Protein AF-A0A9Q2SCE9-F1 (afdb_monomer)

pLDDT: mean 88.56, std 12.72, range [45.19, 98.0]

Mean predicted aligned error: 4.75 Å

Solvent-accessible surface area (backbone atoms only — not comparable to full-atom values): 4031 Å² total; per-residue (Å²): 131,86,49,74,67,55,54,53,47,36,65,49,46,74,87,46,51,64,64,59,53,49,52,54,41,25,66,71,62,49,52,56,54,65,50,28,52,50,45,23,74,67,48,73,51,84,55,54,36,66,56,53,46,64,78,42,68,84,60,67,77,40,79,76,74,83,127

Structure (mmCIF, N/CA/C/O backbone):
data_AF-A0A9Q2SCE9-F1
#
_entry.id   AF-A0A9Q2SCE9-F1
#
loop_
_atom_site.group_PDB
_atom_site.id
_atom_site.type_symbol
_atom_site.label_atom_id
_atom_site.label_alt_id
_atom_site.label_comp_id
_atom_site.label_asym_id
_atom_site.label_entity_id
_atom_site.label_seq_id
_atom_site.pdbx_PDB_ins_code
_atom_site.Cartn_x
_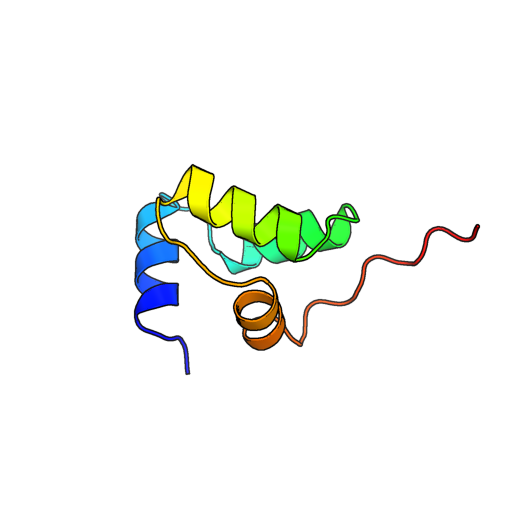atom_site.Cartn_y
_atom_site.Cartn_z
_atom_site.occupancy
_atom_site.B_iso_or_equiv
_atom_site.auth_seq_id
_atom_site.auth_comp_id
_atom_site.auth_asym_id
_atom_site.auth_atom_id
_atom_site.pdbx_PDB_model_num
ATOM 1 N N . MET A 1 1 ? -1.292 -18.325 0.838 1.00 47.50 1 MET A N 1
ATOM 2 C CA . MET A 1 1 ? -2.226 -17.877 1.894 1.00 47.50 1 MET A CA 1
ATOM 3 C C . MET A 1 1 ? -2.055 -16.380 2.086 1.00 47.50 1 MET 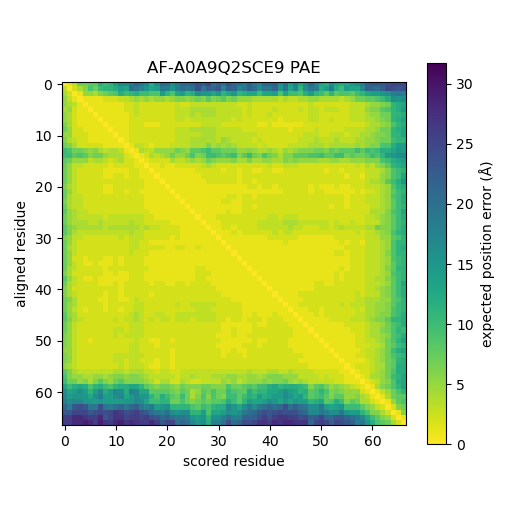A C 1
ATOM 5 O O . MET A 1 1 ? -0.916 -15.929 2.152 1.00 47.50 1 MET A O 1
ATOM 9 N N . ALA A 1 2 ? -3.143 -15.610 2.124 1.00 59.72 2 ALA A N 1
ATOM 10 C CA . ALA A 1 2 ? -3.074 -14.236 2.613 1.00 59.72 2 ALA A CA 1
ATOM 11 C C . ALA A 1 2 ? -2.798 -14.299 4.122 1.00 59.72 2 ALA A C 1
ATOM 13 O O . ALA A 1 2 ? -3.497 -15.003 4.844 1.00 59.72 2 ALA A O 1
ATOM 14 N N . THR A 1 3 ? -1.727 -13.661 4.582 1.00 77.94 3 THR A N 1
ATOM 15 C CA . THR A 1 3 ? -1.375 -13.631 6.006 1.00 77.94 3 THR A CA 1
ATOM 16 C C . THR A 1 3 ? -2.307 -12.671 6.752 1.00 77.94 3 THR A C 1
ATOM 18 O O . THR A 1 3 ? -2.824 -11.726 6.153 1.00 77.94 3 THR A O 1
ATOM 21 N N . ALA A 1 4 ? -2.489 -12.857 8.065 1.00 88.62 4 ALA A N 1
ATOM 22 C CA . ALA A 1 4 ? -3.253 -11.925 8.907 1.00 88.62 4 ALA A CA 1
ATOM 23 C C . ALA A 1 4 ? -2.773 -10.465 8.745 1.00 88.62 4 ALA A C 1
ATOM 25 O O . ALA A 1 4 ? -3.578 -9.540 8.669 1.00 88.62 4 ALA A O 1
ATOM 26 N N . THR A 1 5 ? -1.462 -10.271 8.567 1.00 92.00 5 THR A N 1
ATOM 27 C CA . THR A 1 5 ? -0.837 -8.977 8.255 1.00 92.00 5 THR A CA 1
ATOM 28 C C . THR A 1 5 ? -1.391 -8.343 6.980 1.00 92.00 5 THR A C 1
ATOM 30 O O . THR A 1 5 ? -1.659 -7.146 6.956 1.00 92.00 5 THR A O 1
ATOM 33 N N . ARG A 1 6 ? -1.604 -9.128 5.915 1.00 90.75 6 ARG A N 1
ATOM 34 C CA . ARG A 1 6 ?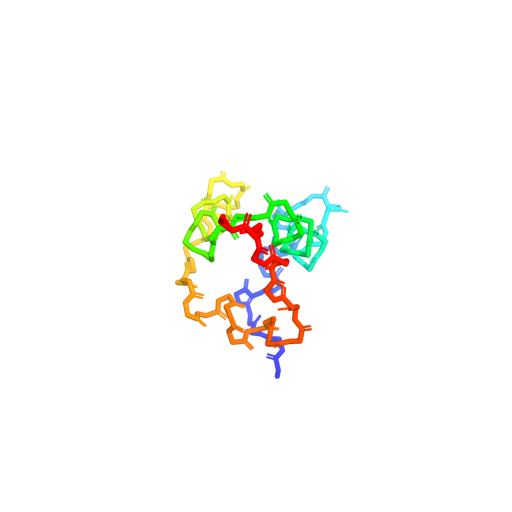 -2.157 -8.616 4.655 1.00 90.75 6 ARG A CA 1
ATOM 35 C C . ARG A 1 6 ? -3.593 -8.125 4.825 1.00 90.75 6 ARG A C 1
ATOM 37 O O . ARG A 1 6 ? -3.935 -7.088 4.270 1.00 90.75 6 ARG A O 1
ATOM 44 N N . HIS A 1 7 ? -4.419 -8.844 5.584 1.00 90.81 7 HIS A N 1
ATOM 45 C CA . HIS A 1 7 ? -5.789 -8.406 5.871 1.00 90.81 7 HIS A CA 1
ATOM 46 C C . HIS A 1 7 ? -5.812 -7.124 6.703 1.00 90.81 7 HIS A C 1
ATOM 48 O O . HIS A 1 7 ? -6.564 -6.211 6.377 1.00 90.81 7 HIS A O 1
ATOM 54 N N . LEU A 1 8 ? -4.942 -7.012 7.711 1.00 92.75 8 LEU A N 1
ATOM 55 C CA . LEU A 1 8 ? -4.816 -5.783 8.494 1.00 92.75 8 LEU A CA 1
ATOM 56 C C . LEU A 1 8 ? -4.464 -4.581 7.606 1.00 92.75 8 LEU A C 1
ATOM 58 O O . LEU A 1 8 ? -5.105 -3.540 7.710 1.00 92.75 8 LEU A O 1
ATOM 62 N N . ILE A 1 9 ? -3.500 -4.739 6.695 1.00 94.50 9 ILE A N 1
ATOM 63 C CA . ILE A 1 9 ? -3.127 -3.688 5.737 1.00 94.50 9 ILE A CA 1
ATOM 64 C C . ILE A 1 9 ? -4.328 -3.279 4.878 1.00 94.50 9 ILE A C 1
ATOM 66 O O . ILE A 1 9 ? -4.597 -2.090 4.731 1.00 94.50 9 ILE A O 1
ATOM 70 N N . GLU A 1 10 ? -5.073 -4.239 4.325 1.00 93.38 10 GLU A N 1
ATOM 71 C CA . GLU A 1 10 ? -6.227 -3.935 3.468 1.00 93.38 10 GLU A CA 1
ATOM 72 C C . GLU A 1 10 ? -7.355 -3.213 4.226 1.00 93.38 10 GLU A C 1
ATOM 74 O O . GLU A 1 10 ? -7.948 -2.285 3.678 1.00 93.38 10 GLU A O 1
ATOM 79 N N . VAL A 1 11 ? -7.590 -3.543 5.500 1.00 93.06 11 VAL A N 1
ATOM 80 C CA . VAL A 1 11 ? -8.532 -2.804 6.363 1.00 93.06 11 VAL A CA 1
ATOM 81 C C . VAL A 1 11 ? -8.079 -1.353 6.571 1.00 93.06 11 VAL A C 1
ATOM 83 O O . VAL A 1 11 ? -8.895 -0.433 6.501 1.00 93.06 11 VAL A O 1
ATOM 86 N N . GLN A 1 12 ? -6.779 -1.122 6.777 1.00 93.69 12 GLN A N 1
ATOM 87 C CA . GLN A 1 12 ? -6.231 0.222 7.007 1.00 93.69 12 GLN A CA 1
ATOM 88 C C . GLN A 1 12 ? -6.169 1.092 5.742 1.00 93.69 12 GLN A C 1
ATOM 90 O O . GLN A 1 12 ? -6.163 2.318 5.837 1.00 93.69 12 GLN A O 1
ATOM 95 N N . LEU A 1 13 ? -6.185 0.492 4.548 1.00 92.56 13 LEU A N 1
ATOM 96 C CA . LEU A 1 13 ? -6.142 1.211 3.268 1.00 92.56 13 LEU A CA 1
ATOM 97 C C . LEU A 1 13 ? -7.474 1.883 2.864 1.00 92.56 13 LEU A C 1
ATOM 99 O O . LEU A 1 13 ? -7.549 2.469 1.780 1.00 92.56 13 LEU A O 1
ATOM 103 N N . LYS A 1 14 ? -8.510 1.838 3.720 1.00 85.31 14 LYS A N 1
ATOM 104 C CA . LYS A 1 14 ? -9.776 2.602 3.607 1.00 85.31 14 LYS A CA 1
ATOM 105 C C . LYS A 1 14 ? -10.391 2.589 2.196 1.00 85.31 14 LYS A C 1
ATOM 107 O O . LYS A 1 14 ? -10.668 3.634 1.614 1.00 85.31 14 LYS A O 1
ATOM 112 N N . GLY A 1 15 ? -10.588 1.396 1.633 1.00 81.50 15 GLY A N 1
ATOM 113 C CA . GLY A 1 15 ? -11.228 1.207 0.321 1.00 81.50 15 GLY A CA 1
ATOM 114 C C . GLY A 1 15 ? -10.264 1.087 -0.863 1.00 81.50 15 GLY A C 1
ATOM 115 O O . GLY A 1 15 ? -10.698 0.789 -1.975 1.00 81.50 15 GLY A O 1
ATOM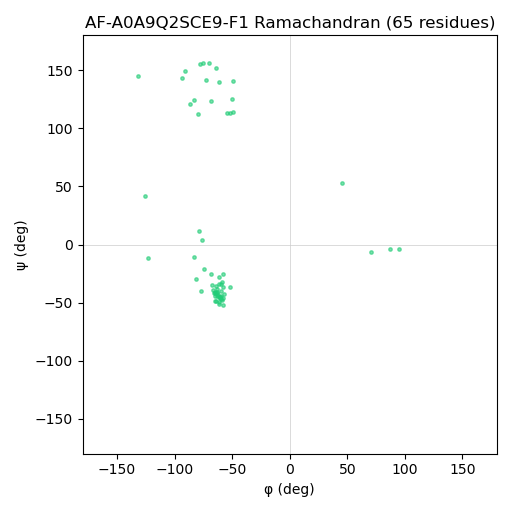 116 N N . LYS A 1 16 ? -8.953 1.245 -0.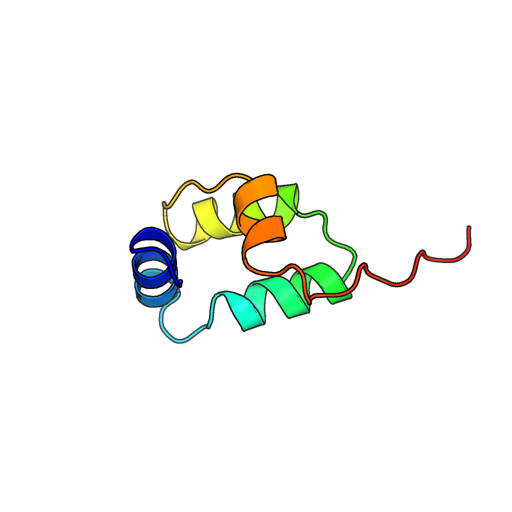647 1.00 89.00 16 LYS A N 1
ATOM 117 C CA . LYS A 1 16 ? -7.923 0.831 -1.613 1.00 89.00 16 LYS A CA 1
ATOM 118 C C . LYS A 1 16 ? -7.487 -0.606 -1.329 1.00 89.00 16 LYS A C 1
ATOM 120 O O . LYS A 1 16 ? -7.452 -1.040 -0.184 1.00 89.00 16 LYS A O 1
ATOM 125 N N . THR A 1 17 ? -7.098 -1.341 -2.369 1.00 94.12 17 THR A N 1
ATOM 126 C CA . THR A 1 17 ? -6.510 -2.677 -2.201 1.00 94.12 17 THR A CA 1
ATOM 127 C C . THR A 1 17 ? -4.990 -2.586 -2.161 1.00 94.12 17 THR A C 1
ATOM 129 O O . THR A 1 17 ? -4.383 -1.824 -2.922 1.00 94.12 17 THR A O 1
ATOM 132 N N . LEU A 1 18 ? -4.353 -3.420 -1.333 1.00 95.19 18 LEU A N 1
ATOM 133 C CA . LEU A 1 18 ? -2.891 -3.516 -1.307 1.00 95.19 18 LEU A CA 1
ATOM 134 C C . LEU A 1 18 ? -2.339 -3.903 -2.688 1.00 95.19 18 LEU A C 1
ATOM 136 O O . LEU A 1 18 ? -1.318 -3.379 -3.126 1.00 95.19 18 LEU A O 1
ATOM 140 N N . ARG A 1 19 ? -3.050 -4.773 -3.419 1.00 94.81 19 ARG A N 1
ATOM 141 C CA . ARG A 1 19 ? -2.675 -5.150 -4.789 1.00 94.81 19 ARG A CA 1
ATOM 142 C C . ARG A 1 19 ? -2.701 -3.960 -5.746 1.00 94.81 19 ARG A C 1
ATOM 144 O O . ARG A 1 19 ? -1.777 -3.825 -6.541 1.00 94.81 19 ARG A O 1
ATOM 151 N N . GLY A 1 20 ? -3.728 -3.113 -5.679 1.00 94.81 20 GLY A N 1
ATOM 152 C CA . GLY A 1 20 ? -3.833 -1.919 -6.521 1.00 94.81 20 GLY A CA 1
ATOM 153 C C . GLY A 1 20 ? -2.672 -0.956 -6.290 1.00 94.81 20 GLY A C 1
ATOM 154 O O . GLY A 1 20 ? -2.042 -0.516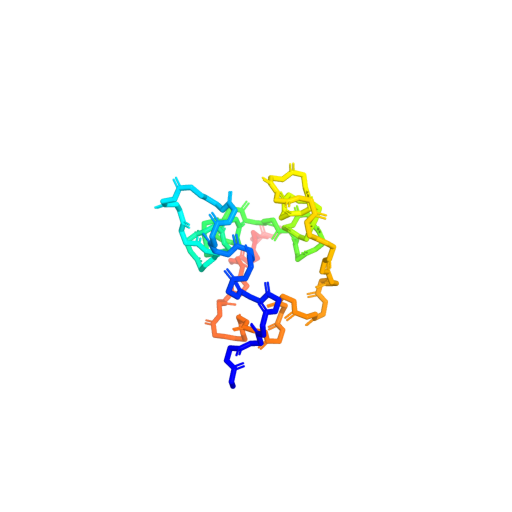 -7.252 1.00 94.81 20 GLY A O 1
ATOM 155 N N . LEU A 1 21 ? -2.332 -0.719 -5.019 1.00 94.81 21 LEU A N 1
ATOM 156 C CA . LEU A 1 21 ? -1.175 0.089 -4.630 1.00 94.81 21 LEU A CA 1
ATOM 157 C C . LEU A 1 21 ? 0.125 -0.486 -5.208 1.00 94.81 21 LEU A C 1
ATOM 159 O O . LEU A 1 21 ? 0.858 0.217 -5.904 1.00 94.81 21 LEU A O 1
ATOM 163 N N . VAL A 1 22 ? 0.384 -1.778 -4.985 1.00 95.56 22 VAL A N 1
ATOM 164 C CA . VAL A 1 22 ? 1.610 -2.448 -5.447 1.00 95.56 22 VAL A CA 1
ATOM 165 C C . VAL A 1 22 ? 1.720 -2.428 -6.970 1.00 95.56 22 VAL A C 1
ATOM 167 O O . VAL A 1 22 ? 2.761 -2.047 -7.499 1.00 95.56 22 VAL A O 1
ATOM 170 N N . VAL A 1 23 ? 0.663 -2.811 -7.692 1.00 94.38 23 VAL A N 1
ATOM 171 C CA . VAL A 1 23 ? 0.676 -2.857 -9.164 1.00 94.38 23 VAL A CA 1
ATOM 172 C C . VAL A 1 23 ? 0.919 -1.470 -9.748 1.00 94.38 23 VAL A C 1
ATOM 174 O O . VAL A 1 23 ? 1.747 -1.332 -10.648 1.00 94.38 23 VAL A O 1
ATOM 177 N N . SER A 1 24 ? 0.240 -0.445 -9.227 1.00 93.25 24 SER A N 1
ATOM 178 C CA . SER A 1 24 ? 0.433 0.933 -9.678 1.00 93.25 24 SER A CA 1
ATOM 179 C C . SER A 1 24 ? 1.869 1.393 -9.432 1.00 93.25 24 SER A C 1
ATOM 181 O O . SER A 1 24 ? 2.541 1.832 -10.361 1.00 93.25 24 SER A O 1
ATOM 183 N N . ALA A 1 25 ? 2.380 1.221 -8.211 1.00 93.75 25 ALA A N 1
ATOM 184 C CA . ALA A 1 25 ? 3.725 1.659 -7.854 1.00 93.75 25 ALA A CA 1
ATOM 185 C C . ALA A 1 25 ? 4.814 0.928 -8.658 1.00 93.75 25 ALA A C 1
ATOM 187 O O . ALA A 1 25 ? 5.764 1.559 -9.126 1.00 93.75 25 ALA A O 1
ATOM 188 N N . ARG A 1 26 ? 4.664 -0.38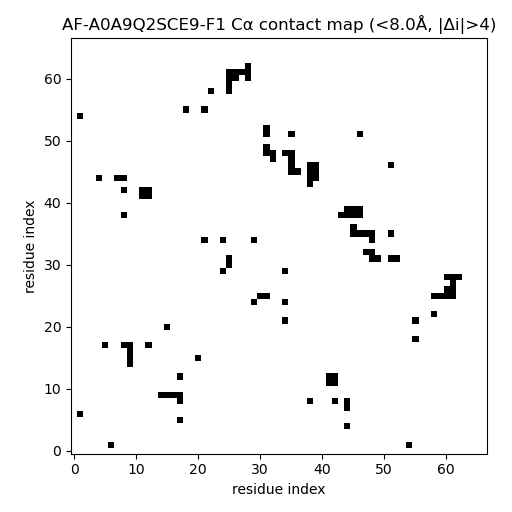6 -8.877 1.00 93.06 26 ARG A N 1
ATOM 189 C CA . ARG A 1 26 ? 5.598 -1.169 -9.699 1.00 93.06 26 ARG A CA 1
ATOM 190 C C . ARG A 1 26 ? 5.574 -0.733 -11.158 1.00 93.06 26 ARG A C 1
ATOM 192 O O . ARG A 1 26 ? 6.646 -0.588 -11.732 1.00 93.06 26 ARG A O 1
ATOM 199 N N . ARG A 1 27 ? 4.399 -0.460 -11.740 1.00 90.69 27 ARG A N 1
ATOM 200 C CA . ARG A 1 27 ? 4.288 0.093 -13.105 1.00 90.69 27 ARG A CA 1
ATOM 201 C C . ARG A 1 27 ? 4.962 1.458 -13.236 1.00 90.69 27 ARG A C 1
ATOM 203 O O . ARG A 1 27 ? 5.564 1.728 -14.266 1.00 90.69 27 ARG A O 1
ATOM 210 N N . SER A 1 28 ? 4.927 2.272 -12.185 1.00 90.31 28 SER A N 1
ATOM 211 C CA . SER A 1 28 ? 5.610 3.571 -12.123 1.00 90.31 28 SER A CA 1
ATOM 212 C C . SER A 1 28 ? 7.115 3.487 -11.832 1.00 90.31 28 SER A C 1
ATOM 214 O O . SER A 1 28 ? 7.721 4.504 -11.511 1.00 90.31 28 SER A O 1
ATOM 216 N N . GLY A 1 29 ? 7.740 2.306 -11.881 1.00 92.50 29 GLY A N 1
ATOM 217 C CA . GLY A 1 29 ? 9.188 2.188 -11.679 1.00 92.50 29 GLY A CA 1
ATOM 218 C C . GLY A 1 29 ? 9.633 2.040 -10.221 1.00 92.50 29 GLY A C 1
ATOM 219 O O . GLY A 1 29 ? 10.822 1.854 -9.960 1.00 92.50 29 GLY A O 1
ATOM 220 N N . ARG A 1 30 ? 8.720 2.103 -9.243 1.00 94.19 30 ARG A N 1
ATOM 221 C CA . ARG A 1 30 ? 9.106 2.182 -7.825 1.00 94.19 30 ARG A CA 1
ATOM 222 C C . ARG A 1 30 ? 9.654 0.858 -7.306 1.00 94.19 30 ARG A C 1
ATOM 224 O O . ARG A 1 30 ? 9.166 -0.225 -7.640 1.00 94.19 30 ARG A O 1
ATOM 231 N N . SER A 1 31 ? 10.681 0.944 -6.462 1.00 94.94 31 SER A N 1
ATOM 232 C CA . SER A 1 31 ? 11.305 -0.218 -5.825 1.00 94.94 31 SER A CA 1
ATOM 233 C C . SER A 1 31 ? 10.378 -0.856 -4.785 1.00 94.94 31 SER A C 1
ATOM 235 O O . SER A 1 31 ? 9.508 -0.199 -4.220 1.00 94.94 31 SER A O 1
ATOM 237 N N . TRP A 1 32 ? 10.584 -2.142 -4.487 1.00 95.75 32 TRP A N 1
ATOM 238 C CA . TRP A 1 32 ? 9.842 -2.829 -3.420 1.00 95.75 32 TRP A CA 1
ATOM 239 C C . TRP A 1 32 ? 10.027 -2.176 -2.047 1.00 95.75 32 TRP A C 1
ATOM 241 O O . TRP A 1 32 ? 9.098 -2.183 -1.248 1.00 95.75 32 TRP A O 1
ATOM 251 N N . GLN A 1 33 ? 11.201 -1.589 -1.796 1.00 97.38 33 GLN A N 1
ATOM 252 C CA . GLN A 1 33 ? 11.471 -0.853 -0.564 1.00 97.38 33 GLN A CA 1
ATOM 253 C C . GLN A 1 33 ? 10.589 0.395 -0.464 1.00 97.38 33 GLN A C 1
ATOM 255 O O . GLN A 1 33 ? 9.884 0.556 0.521 1.00 97.38 33 GLN A O 1
ATOM 260 N N . ALA A 1 34 ? 10.522 1.203 -1.526 1.00 97.44 34 ALA A N 1
ATOM 261 C CA . ALA A 1 34 ? 9.684 2.401 -1.543 1.00 97.44 34 ALA A CA 1
ATOM 262 C C . ALA A 1 34 ? 8.187 2.092 -1.364 1.00 97.44 34 ALA A C 1
ATOM 264 O O . ALA A 1 34 ? 7.435 2.938 -0.890 1.00 97.44 34 ALA A O 1
ATOM 265 N N . ILE A 1 35 ? 7.743 0.900 -1.770 1.00 97.06 35 ILE A N 1
ATOM 266 C CA . ILE A 1 35 ? 6.367 0.437 -1.559 1.00 97.06 35 ILE A CA 1
ATOM 267 C C . ILE A 1 35 ? 6.164 -0.014 -0.107 1.00 97.06 35 ILE A C 1
ATOM 269 O O . ILE A 1 35 ? 5.123 0.271 0.472 1.00 97.06 35 ILE A O 1
ATOM 273 N N . ALA A 1 36 ? 7.144 -0.696 0.492 1.00 97.44 36 ALA A N 1
ATOM 274 C CA . ALA A 1 36 ? 7.104 -1.080 1.904 1.00 97.44 36 ALA A CA 1
ATOM 275 C C . ALA A 1 36 ? 7.004 0.141 2.825 1.00 97.44 36 ALA A C 1
ATOM 277 O O . ALA A 1 36 ? 6.184 0.150 3.743 1.00 97.44 36 ALA A O 1
ATOM 278 N N . ASP A 1 37 ? 7.793 1.177 2.538 1.00 98.00 37 ASP A N 1
ATOM 279 C CA . ASP A 1 37 ? 7.749 2.436 3.278 1.00 98.00 37 ASP A CA 1
ATOM 280 C C . ASP A 1 37 ? 6.381 3.118 3.128 1.00 98.00 37 ASP A C 1
ATOM 282 O O . ASP A 1 37 ? 5.774 3.477 4.128 1.00 98.00 37 ASP A O 1
ATOM 286 N N . GLU A 1 38 ? 5.812 3.178 1.919 1.00 97.00 38 GLU A N 1
ATOM 287 C CA . GLU A 1 38 ? 4.463 3.735 1.727 1.00 97.00 38 GLU A CA 1
ATOM 288 C C . GLU A 1 38 ? 3.371 2.927 2.443 1.00 97.00 38 GLU A C 1
ATOM 290 O O . GLU A 1 38 ? 2.440 3.503 3.002 1.00 97.00 38 GLU A O 1
ATOM 295 N N . VAL A 1 39 ? 3.468 1.593 2.464 1.00 96.75 39 VAL A N 1
ATOM 296 C CA . VAL A 1 39 ? 2.534 0.752 3.231 1.00 96.75 39 VAL A CA 1
ATOM 297 C C . VAL A 1 39 ? 2.615 1.093 4.716 1.00 96.75 39 VAL A C 1
ATOM 299 O O . VAL A 1 39 ? 1.569 1.263 5.348 1.00 96.75 39 VAL A O 1
ATOM 302 N N . ARG A 1 40 ? 3.825 1.243 5.266 1.00 97.12 40 ARG A N 1
ATOM 303 C CA . ARG A 1 40 ? 4.017 1.678 6.653 1.00 97.12 40 ARG A CA 1
ATOM 304 C C . ARG A 1 40 ? 3.402 3.055 6.879 1.00 97.12 40 ARG A C 1
ATOM 306 O O . ARG A 1 40 ? 2.666 3.222 7.843 1.00 97.12 40 ARG A O 1
ATOM 313 N N . ASP A 1 41 ? 3.660 4.009 5.997 1.00 96.75 41 ASP A N 1
ATOM 314 C CA . ASP A 1 41 ? 3.21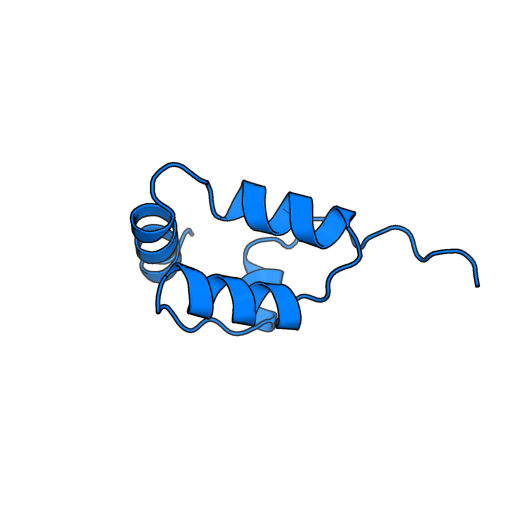2 5.390 6.176 1.00 96.75 41 ASP A CA 1
ATOM 315 C C . ASP A 1 41 ? 1.677 5.511 6.085 1.00 96.75 41 ASP A C 1
ATOM 317 O O . ASP A 1 41 ? 1.066 6.280 6.824 1.00 96.75 41 ASP A O 1
ATOM 321 N N . LEU A 1 42 ? 1.029 4.708 5.231 1.00 95.50 42 LEU A N 1
ATOM 322 C CA . LEU A 1 42 ? -0.430 4.706 5.073 1.00 95.50 42 LEU A CA 1
ATOM 323 C C . LEU A 1 42 ? -1.173 3.895 6.138 1.00 95.50 42 LEU A C 1
ATOM 325 O O . LEU A 1 42 ? -2.334 4.192 6.419 1.00 95.50 42 LEU A O 1
ATOM 329 N N . THR A 1 43 ? -0.557 2.841 6.679 1.00 95.81 43 THR A N 1
ATOM 330 C CA . THR A 1 43 ? -1.270 1.850 7.510 1.00 95.81 43 THR A CA 1
ATOM 331 C C . THR A 1 43 ? -0.699 1.660 8.910 1.00 95.81 43 THR A C 1
ATOM 333 O O . THR A 1 43 ? -1.320 0.989 9.731 1.00 95.81 43 THR A O 1
ATOM 336 N N . GLY A 1 44 ? 0.494 2.187 9.188 1.00 95.88 44 GLY A N 1
ATOM 337 C CA . GLY A 1 44 ? 1.274 1.898 10.395 1.00 95.88 44 GLY A CA 1
ATOM 338 C C . GLY A 1 44 ? 1.865 0.483 10.440 1.00 95.88 44 GLY A C 1
ATOM 339 O O . GLY A 1 44 ? 2.639 0.170 11.344 1.00 95.88 44 GLY A O 1
ATOM 340 N N . VAL A 1 45 ? 1.535 -0.388 9.480 1.00 95.31 45 VAL A N 1
ATOM 341 C CA . VAL A 1 45 ? 1.996 -1.779 9.457 1.00 95.31 45 VAL A CA 1
ATOM 342 C C . VAL A 1 45 ? 3.350 -1.870 8.765 1.00 95.31 45 VAL A C 1
ATOM 344 O O . VAL A 1 45 ? 3.495 -1.546 7.588 1.00 95.31 45 VAL A O 1
ATOM 347 N N . ILE A 1 46 ? 4.345 -2.374 9.491 1.00 95.25 46 ILE A N 1
ATOM 348 C CA . ILE A 1 46 ? 5.684 -2.607 8.953 1.00 95.25 46 ILE A CA 1
ATOM 349 C C . ILE A 1 46 ? 5.704 -3.951 8.219 1.00 95.25 46 ILE A C 1
ATOM 351 O O . ILE A 1 46 ? 5.403 -4.997 8.796 1.00 95.25 46 ILE A O 1
ATOM 355 N N . VAL A 1 47 ? 6.105 -3.929 6.949 1.00 94.75 47 VAL A N 1
ATOM 356 C CA . VAL A 1 47 ? 6.370 -5.126 6.139 1.00 94.75 47 VAL A CA 1
ATOM 357 C C . VAL A 1 47 ? 7.708 -4.989 5.430 1.00 94.75 47 VAL A C 1
ATOM 359 O O . VAL A 1 47 ? 8.085 -3.896 5.019 1.00 94.75 47 VAL A O 1
ATOM 362 N N . SER A 1 48 ? 8.439 -6.092 5.266 1.00 95.62 48 SER A N 1
ATOM 363 C CA . SER A 1 48 ? 9.690 -6.061 4.506 1.00 95.62 48 SER A CA 1
ATOM 364 C C . SER A 1 48 ? 9.435 -6.044 2.996 1.00 95.62 48 SER A C 1
ATOM 366 O O . SER A 1 48 ? 8.419 -6.551 2.502 1.00 95.62 48 SER A O 1
ATOM 368 N N . ARG A 1 49 ? 10.400 -5.520 2.233 1.00 95.50 49 ARG A N 1
ATOM 369 C CA . ARG A 1 49 ? 10.371 -5.556 0.763 1.00 95.50 49 ARG A CA 1
ATOM 370 C C . ARG A 1 49 ? 10.322 -6.992 0.221 1.00 95.50 49 ARG A C 1
ATOM 372 O O . ARG A 1 49 ? 9.669 -7.243 -0.790 1.00 95.50 49 ARG A O 1
ATOM 379 N N . GLU A 1 50 ? 10.973 -7.941 0.895 1.00 95.62 50 GLU A N 1
ATOM 380 C CA . GLU A 1 50 ? 10.974 -9.367 0.553 1.00 95.62 50 GLU A CA 1
ATOM 381 C C . GLU A 1 50 ? 9.583 -9.975 0.753 1.00 95.62 50 GLU A C 1
ATOM 383 O O . GLU A 1 50 ? 9.118 -10.744 -0.089 1.00 95.62 50 GLU A O 1
ATOM 388 N N . THR A 1 51 ? 8.887 -9.574 1.822 1.00 94.88 51 THR A N 1
ATOM 389 C CA . THR A 1 51 ? 7.512 -10.003 2.107 1.00 94.88 51 THR A CA 1
ATOM 390 C C 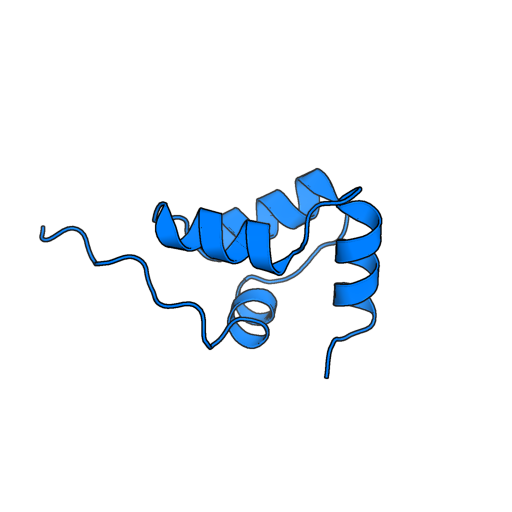. THR A 1 51 ? 6.556 -9.513 1.024 1.00 94.88 51 THR A C 1
ATOM 392 O O . THR A 1 51 ? 5.804 -10.312 0.463 1.00 94.88 51 THR A O 1
ATOM 395 N N . LEU A 1 52 ? 6.626 -8.226 0.662 1.00 94.31 52 LEU A N 1
ATOM 396 C CA . LEU A 1 52 ? 5.820 -7.680 -0.433 1.00 94.31 52 LEU A CA 1
ATOM 397 C C . LEU A 1 52 ? 6.120 -8.376 -1.763 1.00 94.31 52 LEU A C 1
ATOM 399 O O . LEU A 1 52 ? 5.194 -8.792 -2.457 1.00 94.31 52 LEU A O 1
ATOM 403 N N . ARG A 1 53 ? 7.399 -8.574 -2.100 1.00 93.88 53 ARG A N 1
ATOM 404 C CA . ARG A 1 53 ? 7.791 -9.292 -3.321 1.00 93.88 53 ARG A CA 1
ATOM 405 C C . ARG A 1 53 ? 7.253 -10.725 -3.338 1.00 93.88 53 ARG A C 1
ATOM 407 O O . ARG A 1 53 ? 6.811 -11.191 -4.382 1.00 93.88 53 ARG A O 1
ATOM 414 N N . SER A 1 54 ? 7.274 -11.413 -2.198 1.00 94.00 54 SER A N 1
ATOM 415 C CA . SER A 1 54 ? 6.746 -12.775 -2.061 1.00 94.00 54 SER A CA 1
ATOM 416 C C . SER A 1 54 ? 5.228 -12.829 -2.281 1.00 94.00 54 SER A C 1
ATOM 418 O O . SER A 1 54 ? 4.737 -13.677 -3.028 1.00 94.00 54 SER A O 1
ATOM 420 N N . TRP A 1 55 ? 4.474 -11.884 -1.707 1.00 93.56 55 TRP A N 1
ATOM 421 C CA . TRP A 1 55 ? 3.017 -11.805 -1.883 1.00 93.56 55 TRP A CA 1
ATOM 422 C C . TRP A 1 55 ? 2.576 -11.428 -3.298 1.00 93.56 55 TRP A C 1
ATOM 424 O O . TRP A 1 55 ? 1.453 -11.760 -3.682 1.00 93.56 55 TRP A O 1
ATOM 434 N N . PHE A 1 56 ? 3.433 -10.735 -4.046 1.00 93.38 56 PHE A N 1
ATOM 435 C CA . PHE A 1 56 ? 3.137 -10.174 -5.364 1.00 93.38 56 PHE A CA 1
ATOM 436 C C . PHE A 1 56 ? 4.156 -10.629 -6.418 1.00 93.38 56 PHE A C 1
ATOM 438 O O . PHE A 1 56 ? 4.601 -9.843 -7.254 1.00 93.38 56 PHE A O 1
ATOM 445 N N . ARG A 1 57 ? 4.528 -11.916 -6.382 1.00 90.94 57 ARG A N 1
ATOM 446 C CA . ARG A 1 57 ? 5.483 -12.545 -7.317 1.00 90.94 57 ARG A CA 1
ATOM 447 C C . ARG A 1 57 ? 5.079 -12.442 -8.790 1.00 90.94 57 ARG A C 1
ATOM 449 O O . ARG A 1 57 ? 5.932 -12.533 -9.663 1.00 90.94 57 ARG A O 1
ATOM 456 N N . ASP A 1 58 ? 3.783 -12.304 -9.047 1.00 90.94 58 ASP A N 1
ATOM 457 C CA . ASP A 1 58 ? 3.175 -12.178 -10.370 1.00 90.94 58 ASP A CA 1
ATOM 458 C C . ASP A 1 58 ? 3.217 -10.745 -10.915 1.00 90.94 58 ASP A C 1
ATOM 460 O O . ASP A 1 58 ? 2.922 -10.534 -12.088 1.00 90.94 58 ASP A O 1
ATOM 464 N N . VAL A 1 59 ? 3.578 -9.757 -10.088 1.00 89.88 59 VAL A N 1
ATOM 465 C CA . VAL A 1 59 ? 3.675 -8.364 -10.525 1.00 89.88 59 VAL A CA 1
ATOM 466 C C . VAL A 1 59 ? 5.002 -8.175 -11.264 1.00 89.88 59 VAL A C 1
ATOM 468 O O . VAL A 1 59 ? 6.065 -8.251 -10.637 1.00 89.88 59 VAL A O 1
ATOM 471 N N . PRO A 1 60 ? 4.968 -7.926 -12.588 1.00 74.94 60 PRO A N 1
ATOM 472 C CA . PRO A 1 60 ? 6.178 -7.816 -13.382 1.00 74.94 60 PRO A CA 1
ATOM 473 C C . PRO A 1 60 ? 7.016 -6.618 -12.935 1.00 74.94 60 PRO A C 1
ATOM 475 O O . PRO A 1 60 ? 6.519 -5.617 -12.407 1.00 74.94 60 PRO A O 1
ATOM 478 N N . GLN A 1 61 ? 8.325 -6.734 -13.139 1.00 70.50 61 GLN A N 1
ATOM 479 C CA . GLN A 1 61 ? 9.226 -5.605 -12.985 1.00 70.50 61 GLN A CA 1
ATOM 480 C C . GLN A 1 61 ? 8.826 -4.521 -14.002 1.00 70.50 61 GLN A C 1
ATOM 482 O O . GLN A 1 61 ? 8.449 -4.876 -15.122 1.00 70.50 61 GLN A O 1
ATOM 487 N N . PRO A 1 62 ? 8.852 -3.225 -13.630 1.00 67.62 62 PRO A N 1
ATOM 488 C CA . PRO A 1 62 ? 8.709 -2.158 -14.612 1.00 67.62 62 PRO A CA 1
ATOM 489 C C . PRO A 1 62 ? 9.672 -2.427 -15.770 1.00 67.62 62 PRO A C 1
ATOM 491 O O . PRO A 1 62 ? 10.782 -2.910 -15.504 1.00 67.62 62 PRO A O 1
ATOM 494 N N . PRO A 1 63 ? 9.258 -2.164 -17.024 1.00 63.44 63 PRO A N 1
ATOM 495 C CA . PRO A 1 63 ? 10.171 -2.271 -18.149 1.00 63.44 63 PRO A CA 1
ATOM 496 C C . PRO A 1 63 ? 11.417 -1.475 -17.780 1.00 63.44 63 PRO A C 1
ATOM 498 O O . PRO A 1 63 ? 11.306 -0.327 -17.342 1.00 63.44 63 PRO A O 1
ATOM 501 N N . ALA A 1 64 ? 12.583 -2.122 -17.845 1.00 63.50 64 ALA A N 1
ATOM 502 C CA . ALA A 1 64 ? 13.835 -1.408 -17.702 1.00 63.50 64 ALA A CA 1
ATOM 503 C C . ALA A 1 64 ? 13.773 -0.295 -18.745 1.00 63.50 64 ALA A C 1
ATOM 505 O O . ALA A 1 64 ? 13.664 -0.592 -19.935 1.00 63.50 64 ALA A O 1
ATOM 506 N N . LEU A 1 65 ? 13.715 0.963 -18.300 1.00 61.47 65 LEU A N 1
ATOM 507 C CA . LEU A 1 65 ? 13.943 2.083 -19.197 1.00 61.47 65 LEU A CA 1
ATOM 508 C C . LEU A 1 65 ? 15.268 1.749 -19.877 1.00 61.47 65 LEU A C 1
ATOM 510 O O . LEU A 1 65 ? 16.273 1.588 -19.181 1.00 61.47 65 LEU A O 1
ATOM 514 N N . ALA A 1 66 ? 15.215 1.492 -21.187 1.00 51.56 66 ALA A N 1
ATOM 515 C CA . ALA A 1 66 ? 16.402 1.275 -21.992 1.00 51.56 66 ALA A CA 1
ATOM 516 C C . ALA A 1 66 ? 17.347 2.434 -21.671 1.00 51.56 66 ALA A C 1
ATOM 518 O O . ALA A 1 66 ? 16.969 3.594 -21.838 1.00 51.56 66 ALA A O 1
ATOM 519 N N . SER A 1 67 ? 18.473 2.090 -21.045 1.00 45.19 67 SER A N 1
ATOM 520 C CA . SER A 1 67 ? 19.546 3.032 -20.734 1.00 45.19 67 SER A CA 1
ATOM 521 C C . SER A 1 67 ? 20.121 3.608 -22.017 1.00 45.19 67 SER A C 1
ATOM 523 O O . SER A 1 67 ? 20.148 2.861 -23.021 1.00 45.19 67 SER A O 1
#

Organism: Rhodococcus hoagii (NCBI:txid43767)

Sequence (67 aa):
MATATRHLIEVQLKGKTLRGLVVSARRSGRSWQAIADEVRDLTGVIVSRETLRSWFRDVPQPPALAS

Secondary structure (DSSP, 8-state):
---HHHHHHHHHTTT--HHHHHHHHHHTT--HHHHHHHHHHHHS----HHHHHHHTTTSPPPP----

Foldseek 3Di:
DQDPLLVQLQVLQPPDHLVNLVLVCQQVQHQLQVSQVVSCVRRVRHDDSVRVCVVPVVRDHHPPPPD

Nearest PDB structures (foldseek):
  4dcc-assembly1_A  TM=5.476E-01  e=2.510E+00  Bacteroides thetaiotaomicron

Radius of gyration: 11.86 Å; Cα contacts (8 Å, |Δi|>4): 59; chains: 1; bounding box: 31×23×32 Å